Protein AF-A0A7T8IG22-F1 (afdb_monomer)

Foldseek 3Di:
DVVVVVVVVVVVVVVVVVVVCCVVVPQPQDDFQVSCVVPDDDPPWGFGHPRGTDTDGPDPDPD

Mean predicted aligned error: 12.64 Å

Organism: Lens culinaris (NCBI:txid3864)

pLDDT: mean 75.86, std 13.16, range [37.34, 93.06]

Solvent-accessible surface area (backbone atoms only — not comparable to full-atom values): 3817 Å² total; per-residue (Å²): 113,70,68,60,54,53,52,53,51,52,53,52,52,51,53,50,50,54,48,57,50,49,70,75,55,57,82,51,69,32,93,42,47,72,75,24,69,87,51,87,45,66,85,72,29,38,45,37,49,77,58,34,63,39,71,40,72,64,70,79,91,82,131

Structure (mmCIF, N/CA/C/O backbone):
data_AF-A0A7T8IG22-F1
#
_entry.id   AF-A0A7T8IG22-F1
#
loop_
_atom_site.group_PDB
_atom_site.id
_atom_site.type_symbol
_atom_site.label_atom_id
_atom_site.label_alt_id
_atom_site.label_comp_id
_atom_site.label_asym_id
_atom_site.label_entity_id
_atom_site.label_seq_id
_atom_site.pdbx_PDB_ins_code
_atom_site.Cartn_x
_atom_site.Cartn_y
_atom_site.Cartn_z
_atom_site.occupancy
_atom_site.B_iso_or_equiv
_atom_site.auth_seq_id
_atom_site.auth_comp_id
_atom_site.auth_asym_id
_atom_site.auth_atom_id
_atom_site.pdbx_PDB_model_num
ATOM 1 N N . MET A 1 1 ? -32.221 6.744 25.004 1.00 62.34 1 MET A N 1
ATOM 2 C CA . MET A 1 1 ? -31.098 5.791 25.191 1.00 62.34 1 MET A CA 1
ATOM 3 C C . MET A 1 1 ? -30.705 5.118 23.876 1.00 62.34 1 MET A C 1
ATOM 5 O O . MET A 1 1 ? -29.540 5.181 23.520 1.00 62.34 1 MET A O 1
ATOM 9 N N . ALA A 1 2 ? -31.655 4.563 23.109 1.00 70.75 2 ALA A N 1
ATOM 10 C CA . ALA A 1 2 ? -31.394 3.931 21.804 1.00 70.75 2 ALA A CA 1
ATOM 11 C C . ALA A 1 2 ? -30.764 4.860 20.738 1.00 70.75 2 ALA A C 1
ATOM 13 O O . ALA A 1 2 ? -29.923 4.421 19.961 1.00 70.75 2 ALA A O 1
ATOM 14 N N . GLU A 1 3 ? -31.125 6.146 20.733 1.00 76.12 3 GLU A N 1
ATOM 15 C CA . GLU A 1 3 ? -30.573 7.171 19.823 1.00 76.12 3 GLU A CA 1
ATOM 16 C C . GLU A 1 3 ? -29.059 7.383 20.012 1.00 76.12 3 GLU A C 1
ATOM 18 O O . GLU A 1 3 ? -28.298 7.422 19.049 1.00 76.12 3 GLU A O 1
ATOM 23 N N . ILE A 1 4 ? -28.604 7.440 21.267 1.00 85.44 4 ILE A N 1
ATOM 24 C CA . ILE A 1 4 ? -27.187 7.633 21.613 1.00 85.44 4 ILE A C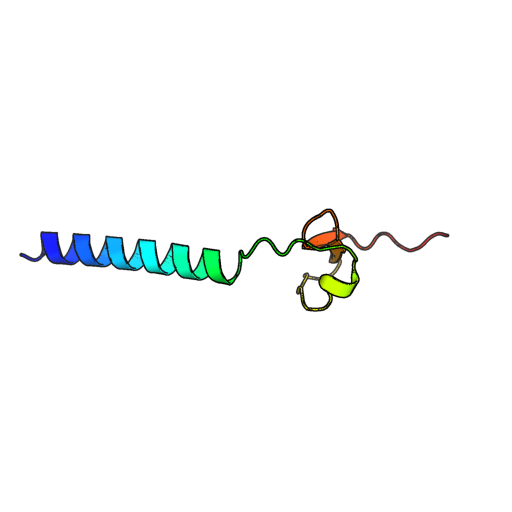A 1
ATOM 25 C C . ILE A 1 4 ? -26.379 6.394 21.210 1.00 85.44 4 ILE A C 1
ATOM 27 O O . ILE A 1 4 ? -25.284 6.514 20.669 1.00 85.44 4 ILE A O 1
ATOM 31 N N . ILE A 1 5 ? -26.946 5.200 21.406 1.00 86.75 5 ILE A N 1
ATOM 32 C CA . ILE A 1 5 ? -26.310 3.934 21.017 1.00 86.75 5 ILE A CA 1
ATOM 33 C C . ILE A 1 5 ? -26.139 3.860 19.491 1.00 86.75 5 ILE A C 1
ATOM 35 O O . ILE A 1 5 ? -25.069 3.480 19.017 1.00 86.75 5 ILE A O 1
ATOM 39 N N . LYS A 1 6 ? -27.147 4.288 18.715 1.00 85.06 6 LYS A N 1
ATOM 40 C CA . LYS A 1 6 ? -27.040 4.394 17.249 1.00 85.06 6 LYS A CA 1
ATOM 41 C C . LYS A 1 6 ? -25.923 5.343 16.821 1.00 85.06 6 LYS A C 1
ATOM 43 O O . LYS A 1 6 ? -25.157 5.011 15.921 1.00 85.06 6 LYS A O 1
ATOM 48 N N . PHE A 1 7 ? -25.817 6.497 17.472 1.00 88.94 7 PHE A N 1
ATOM 49 C CA . PHE A 1 7 ? -24.780 7.477 17.164 1.00 88.94 7 PHE A CA 1
ATOM 50 C C . PHE A 1 7 ? -23.372 6.931 17.434 1.00 88.94 7 PHE A C 1
ATOM 52 O O . PHE A 1 7 ? -22.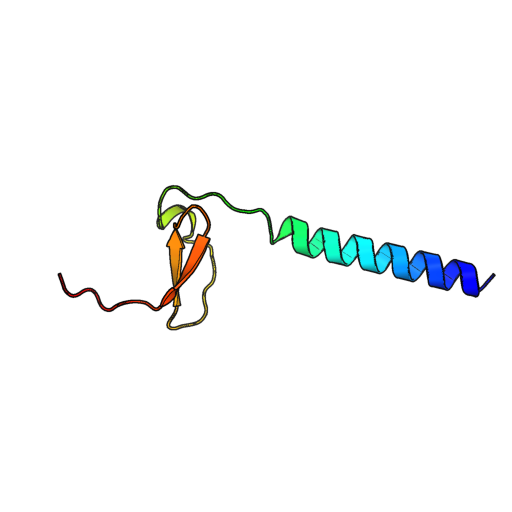495 7.030 16.577 1.00 88.94 7 PHE A O 1
ATOM 59 N N . VAL A 1 8 ? -23.170 6.280 18.583 1.00 92.75 8 VAL A N 1
ATOM 60 C CA . VAL A 1 8 ? -21.892 5.636 18.929 1.00 92.75 8 VAL A CA 1
ATOM 61 C C . VAL A 1 8 ? -21.533 4.543 17.917 1.00 92.75 8 VAL A C 1
ATOM 63 O O . VAL A 1 8 ? -20.381 4.458 17.496 1.00 92.75 8 VAL A O 1
ATOM 66 N N . TYR A 1 9 ? -22.510 3.754 17.463 1.00 93.06 9 TYR A N 1
ATOM 67 C CA . TYR A 1 9 ? -22.280 2.713 16.459 1.00 93.06 9 TYR A CA 1
ATOM 68 C C . TYR A 1 9 ? -21.817 3.285 15.113 1.00 93.06 9 TYR A C 1
ATOM 70 O O . TYR A 1 9 ? -20.860 2.781 14.528 1.00 93.06 9 TYR A O 1
ATOM 78 N N . LEU A 1 10 ? -22.444 4.371 14.648 1.00 91.38 10 LEU A N 1
ATOM 79 C CA . LEU A 1 10 ? -22.019 5.061 13.427 1.00 91.38 10 LEU A CA 1
ATOM 80 C C . LEU A 1 10 ? -20.587 5.592 13.558 1.00 91.38 10 LEU A C 1
ATOM 82 O O . LEU A 1 10 ? -19.790 5.401 12.644 1.00 91.38 10 LEU A O 1
ATOM 86 N N . MET A 1 11 ? -20.234 6.188 14.700 1.00 91.88 11 MET A N 1
ATOM 87 C CA . MET A 1 11 ? -18.878 6.697 14.943 1.00 91.88 11 MET A CA 1
ATOM 88 C C . MET A 1 11 ? -17.822 5.590 14.904 1.00 91.88 11 MET A C 1
ATOM 90 O O . MET A 1 11 ? -16.789 5.754 14.257 1.00 91.88 11 MET A O 1
ATOM 94 N N . ILE A 1 12 ? -18.096 4.445 15.535 1.00 92.19 12 ILE A N 1
ATOM 95 C CA . ILE A 1 12 ? -17.205 3.278 15.482 1.00 92.19 12 ILE A CA 1
ATOM 96 C C . ILE A 1 12 ? -17.047 2.802 14.036 1.00 92.19 12 ILE A C 1
ATOM 98 O O . ILE A 1 12 ? -15.926 2.573 13.592 1.00 92.19 12 ILE A O 1
ATOM 102 N N . LEU A 1 13 ? -18.147 2.712 13.284 1.00 90.94 13 LEU A N 1
ATOM 103 C CA . LEU A 1 13 ? -18.139 2.252 11.896 1.00 90.94 13 LEU A CA 1
ATOM 104 C C . LEU A 1 13 ? -17.316 3.178 10.988 1.00 90.94 13 LEU A C 1
ATOM 106 O O . LEU A 1 13 ? -16.522 2.691 10.183 1.00 90.94 13 LEU A O 1
ATOM 110 N N . PHE A 1 14 ? -17.431 4.497 11.170 1.00 88.62 14 PHE A N 1
ATOM 111 C CA . PHE A 1 14 ? -16.578 5.469 10.484 1.00 88.62 14 PHE A CA 1
ATOM 112 C C . PHE A 1 14 ? -15.100 5.262 10.827 1.00 88.62 14 PHE A C 1
ATOM 114 O O . PHE A 1 14 ? -14.286 5.104 9.918 1.00 88.62 14 PHE A O 1
ATOM 121 N N . VAL A 1 15 ? -14.747 5.201 12.114 1.00 87.31 15 VAL A N 1
ATOM 122 C CA . VAL A 1 15 ? -13.353 5.000 12.550 1.00 87.31 15 VAL A CA 1
ATOM 123 C C . VAL A 1 15 ? -12.788 3.684 12.009 1.00 87.31 15 VAL A C 1
ATOM 125 O O . VAL A 1 15 ? -11.664 3.663 11.510 1.00 87.31 15 VAL A O 1
ATOM 128 N N . SER A 1 16 ? -13.566 2.598 12.034 1.00 84.62 16 SER A N 1
ATOM 129 C CA . SER A 1 16 ? -13.167 1.309 11.461 1.00 84.62 16 SER 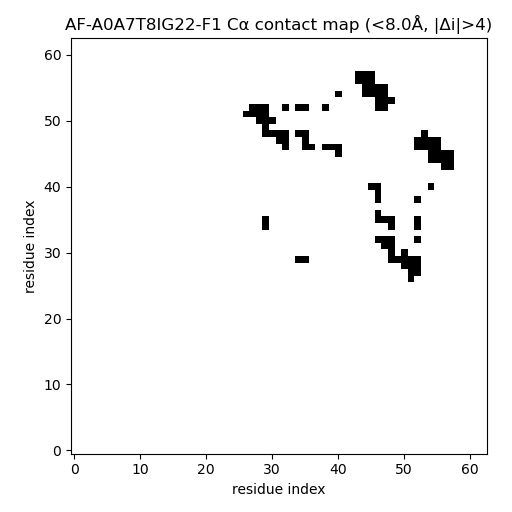A CA 1
ATOM 130 C C . SER A 1 16 ? -12.924 1.394 9.953 1.00 84.62 16 SER A C 1
ATOM 132 O O . SER A 1 16 ? -11.911 0.876 9.483 1.00 84.62 16 SER A O 1
ATOM 134 N N . LEU A 1 17 ? -13.790 2.079 9.195 1.00 80.25 17 LEU A N 1
ATOM 135 C CA . LEU A 1 17 ? -13.586 2.287 7.756 1.00 80.25 17 LEU A CA 1
ATOM 136 C C . LEU A 1 17 ? -12.302 3.074 7.470 1.00 80.25 17 LEU A C 1
ATOM 138 O O . LEU A 1 17 ? -11.507 2.666 6.625 1.00 80.25 17 LEU A O 1
ATOM 142 N N . PHE A 1 18 ? -12.077 4.175 8.191 1.00 73.75 18 PHE A N 1
ATOM 143 C CA . PHE A 1 18 ? -10.862 4.979 8.039 1.00 73.75 18 PHE A CA 1
ATOM 144 C C . PHE A 1 18 ? -9.605 4.194 8.413 1.00 73.75 18 PHE A C 1
ATOM 146 O O . PHE A 1 18 ? -8.578 4.345 7.757 1.00 73.75 18 PHE A O 1
ATOM 153 N N . HIS A 1 19 ? -9.682 3.319 9.415 1.00 69.75 19 HIS A N 1
ATOM 154 C CA . HIS A 1 19 ? -8.565 2.466 9.807 1.00 69.75 19 HIS A CA 1
ATOM 155 C C . HIS A 1 19 ? -8.224 1.434 8.721 1.00 69.75 19 HIS A C 1
ATOM 157 O O . HIS A 1 19 ? -7.057 1.277 8.371 1.00 69.75 19 HIS A O 1
ATOM 163 N N . VAL A 1 20 ? -9.229 0.791 8.114 1.00 64.56 20 VAL A N 1
ATOM 164 C CA . VAL A 1 20 ? -9.029 -0.131 6.978 1.00 64.56 20 VAL A CA 1
ATOM 165 C C . VAL A 1 20 ? -8.416 0.597 5.776 1.00 64.56 20 VAL A C 1
ATOM 167 O O . VAL A 1 20 ? -7.479 0.091 5.156 1.00 64.56 20 VAL A O 1
ATOM 170 N N . LEU A 1 21 ? -8.892 1.810 5.480 1.00 59.19 21 LEU A N 1
ATOM 171 C CA . LEU A 1 21 ? -8.344 2.639 4.405 1.00 59.19 21 LEU A CA 1
ATOM 172 C C . LEU A 1 21 ? -6.929 3.147 4.716 1.00 59.19 21 LEU A C 1
ATOM 174 O O . LEU A 1 21 ? -6.118 3.239 3.803 1.00 59.19 21 LEU A O 1
ATOM 178 N N . GLY A 1 22 ? -6.598 3.433 5.976 1.00 53.56 22 GLY A N 1
ATOM 179 C CA . GLY A 1 22 ? -5.265 3.883 6.387 1.00 53.56 22 GLY A CA 1
ATOM 180 C C . GLY A 1 22 ? -4.212 2.770 6.400 1.00 53.56 22 GLY A C 1
ATOM 181 O O . GLY A 1 22 ? -3.065 3.004 6.023 1.00 53.56 22 GLY A O 1
ATOM 182 N N . ILE A 1 23 ? -4.596 1.544 6.775 1.00 53.00 23 ILE A N 1
ATOM 183 C CA . ILE A 1 23 ? -3.677 0.393 6.816 1.00 53.00 23 ILE A CA 1
ATOM 184 C C . ILE A 1 23 ? -3.345 -0.098 5.399 1.00 53.00 23 ILE A C 1
ATOM 186 O O . ILE A 1 23 ? -2.181 -0.373 5.109 1.00 53.00 23 ILE A O 1
ATOM 190 N N . ASN A 1 24 ? -4.326 -0.143 4.489 1.00 48.91 24 ASN A N 1
ATOM 191 C CA . ASN A 1 24 ? -4.076 -0.499 3.083 1.00 48.91 24 ASN A CA 1
ATOM 192 C C . ASN A 1 24 ? -3.615 0.687 2.222 1.00 48.91 24 ASN A C 1
ATOM 194 O O . ASN A 1 24 ? -2.961 0.488 1.201 1.00 48.91 24 ASN A O 1
ATOM 198 N N . GLY A 1 25 ? -3.944 1.912 2.628 1.00 50.62 25 GLY A N 1
ATOM 199 C CA . GLY A 1 25 ? -3.604 3.164 1.955 1.00 50.62 25 GLY A CA 1
ATOM 200 C C . GLY A 1 25 ? -2.396 3.863 2.563 1.00 50.62 25 GLY A C 1
ATOM 201 O O . GLY A 1 25 ? -2.292 5.085 2.475 1.00 50.62 25 GLY A O 1
ATOM 202 N N . SER A 1 26 ? -1.471 3.119 3.177 1.00 55.12 26 SER A N 1
ATOM 203 C CA . SER A 1 26 ? -0.124 3.646 3.372 1.00 55.12 26 SER A CA 1
ATOM 204 C C . SER A 1 26 ? 0.397 3.985 1.985 1.00 55.12 26 SER A C 1
ATOM 206 O O . SER A 1 26 ? 0.643 3.083 1.188 1.00 55.12 26 SER A O 1
ATOM 208 N N . ILE A 1 27 ? 0.480 5.278 1.677 1.00 59.31 27 ILE A N 1
ATOM 209 C CA . ILE A 1 27 ? 1.091 5.800 0.461 1.00 59.31 27 ILE A CA 1
ATOM 210 C C . ILE A 1 27 ? 2.519 5.258 0.455 1.00 59.31 27 ILE A C 1
ATOM 212 O O . ILE A 1 27 ? 3.415 5.809 1.093 1.00 59.31 27 ILE A O 1
ATOM 216 N N . LYS A 1 28 ? 2.710 4.093 -0.171 1.00 64.62 28 LYS A N 1
ATOM 217 C CA . LYS A 1 28 ? 4.010 3.451 -0.269 1.00 64.62 28 LYS A CA 1
ATOM 218 C C . LYS A 1 28 ? 4.756 4.221 -1.330 1.00 64.62 28 LYS A C 1
ATOM 220 O O . LYS A 1 28 ? 4.605 3.967 -2.525 1.00 64.62 28 LYS A O 1
ATOM 225 N N . PHE A 1 29 ? 5.496 5.217 -0.862 1.00 74.44 29 PHE A N 1
ATOM 226 C CA . PHE A 1 29 ? 6.516 5.841 -1.669 1.00 74.44 29 PHE A CA 1
ATOM 227 C C . PHE A 1 29 ? 7.448 4.742 -2.166 1.00 74.44 29 PHE A C 1
ATOM 229 O O . PHE A 1 29 ? 7.922 3.920 -1.381 1.00 74.44 29 PHE A O 1
ATOM 236 N N . CYS A 1 30 ? 7.656 4.715 -3.470 1.00 82.69 30 CYS A N 1
ATOM 237 C CA . CYS A 1 30 ? 8.532 3.763 -4.130 1.00 82.69 30 CYS A CA 1
ATOM 238 C C . CYS A 1 30 ? 9.656 4.540 -4.815 1.00 82.69 30 CYS A C 1
ATOM 240 O O . CYS A 1 30 ? 9.502 5.725 -5.143 1.00 82.69 30 CYS A O 1
ATOM 242 N N . LYS A 1 31 ? 10.791 3.878 -5.020 1.00 83.94 31 LYS A N 1
ATOM 243 C CA . LYS A 1 31 ? 11.909 4.406 -5.812 1.00 83.94 31 LYS A CA 1
ATOM 244 C C . LYS A 1 31 ? 12.058 3.644 -7.121 1.00 83.94 31 LYS A C 1
ATOM 246 O O . LYS A 1 31 ? 12.451 4.235 -8.122 1.00 83.94 31 LYS A O 1
ATOM 251 N N . GLU A 1 32 ? 11.715 2.364 -7.111 1.00 83.50 32 GLU A N 1
ATOM 252 C CA . GLU A 1 32 ? 11.832 1.464 -8.250 1.00 83.50 32 GLU A CA 1
ATOM 253 C C . GLU A 1 32 ? 10.595 0.570 -8.393 1.00 83.50 32 GLU A C 1
ATOM 255 O O . GLU A 1 32 ? 9.821 0.379 -7.456 1.00 83.50 32 GLU A O 1
ATOM 260 N N . ASP A 1 33 ? 10.394 0.011 -9.590 1.00 81.81 33 ASP A N 1
ATOM 261 C CA . ASP A 1 33 ? 9.251 -0.868 -9.877 1.00 81.81 33 ASP A CA 1
ATOM 262 C C . ASP A 1 33 ? 9.247 -2.122 -8.971 1.00 81.81 33 ASP A C 1
ATOM 264 O O . ASP A 1 33 ? 8.183 -2.657 -8.651 1.00 81.81 33 ASP A O 1
ATOM 268 N N . SER A 1 34 ? 10.423 -2.566 -8.506 1.00 81.50 34 SER A N 1
ATOM 269 C CA . SER A 1 34 ? 10.573 -3.735 -7.628 1.00 81.50 34 SER A CA 1
ATOM 270 C C . SER A 1 34 ? 9.996 -3.513 -6.218 1.00 81.50 34 SER A C 1
ATOM 272 O O . SER A 1 34 ? 9.465 -4.456 -5.626 1.00 81.50 34 SER A O 1
ATOM 274 N N . ASP A 1 35 ? 9.966 -2.266 -5.722 1.00 78.81 35 ASP A N 1
ATOM 275 C CA . ASP A 1 35 ? 9.311 -1.898 -4.454 1.00 78.81 35 ASP A CA 1
ATOM 276 C C . ASP A 1 35 ? 7.804 -2.218 -4.483 1.00 78.81 35 ASP A C 1
ATOM 278 O O . ASP A 1 35 ? 7.166 -2.448 -3.449 1.00 78.81 35 ASP A O 1
ATOM 282 N N . CYS A 1 36 ? 7.228 -2.255 -5.687 1.00 80.44 36 CYS A N 1
ATOM 283 C CA . CYS A 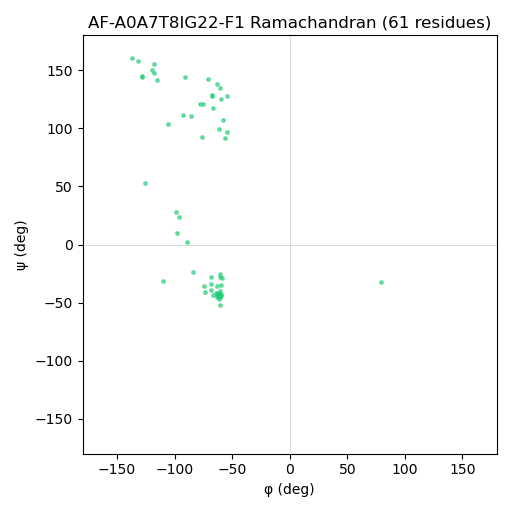1 36 ? 5.822 -2.524 -5.945 1.00 80.44 36 CYS A CA 1
ATOM 284 C C . CYS A 1 36 ? 5.548 -3.984 -6.338 1.00 80.44 36 CYS A C 1
ATOM 286 O O . CYS A 1 36 ? 4.423 -4.299 -6.720 1.00 80.44 36 CYS A O 1
ATOM 288 N N . ALA A 1 37 ? 6.523 -4.895 -6.215 1.00 73.81 37 ALA A N 1
ATOM 289 C CA . ALA A 1 37 ? 6.374 -6.300 -6.615 1.00 73.81 37 ALA A CA 1
ATOM 290 C C . ALA A 1 37 ? 5.226 -7.034 -5.891 1.00 73.81 37 ALA A C 1
ATOM 292 O O . ALA 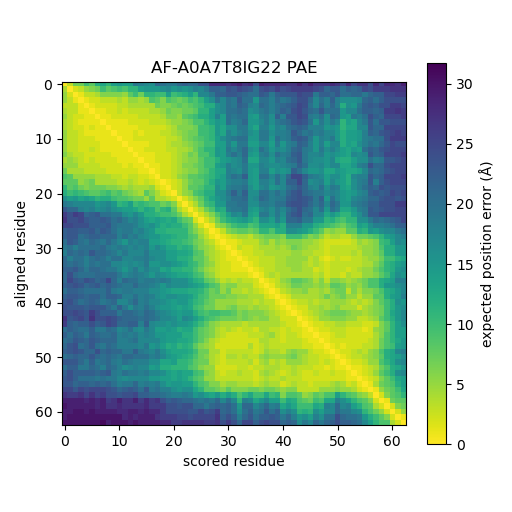A 1 37 ? 4.617 -7.940 -6.451 1.00 73.81 37 ALA A O 1
ATOM 293 N N . ASN A 1 38 ? 4.897 -6.616 -4.664 1.00 73.94 38 ASN A N 1
ATOM 294 C CA . ASN A 1 38 ? 3.779 -7.163 -3.883 1.00 73.94 38 ASN A CA 1
ATOM 295 C C . ASN A 1 38 ? 2.443 -6.432 -4.128 1.00 73.94 38 ASN A C 1
ATOM 297 O O . ASN A 1 38 ? 1.447 -6.726 -3.466 1.00 73.94 38 ASN A O 1
ATOM 301 N N . TYR A 1 39 ? 2.416 -5.439 -5.020 1.00 76.75 39 TYR A N 1
ATO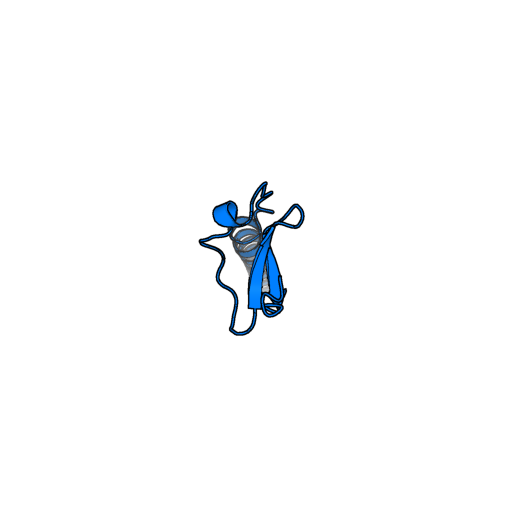M 302 C CA . TYR A 1 39 ? 1.220 -4.668 -5.332 1.00 76.75 39 TYR A CA 1
ATOM 303 C C . TYR A 1 39 ? 0.412 -5.392 -6.411 1.00 76.75 39 TYR A C 1
ATOM 305 O O . TYR A 1 39 ? 0.828 -5.502 -7.564 1.00 76.75 39 TYR A O 1
ATOM 313 N N . PHE A 1 40 ? -0.751 -5.912 -6.027 1.00 79.88 40 PHE A N 1
ATOM 314 C CA . PHE A 1 40 ? -1.621 -6.645 -6.938 1.00 79.88 40 PHE A CA 1
ATOM 315 C C . PHE A 1 40 ? -2.342 -5.687 -7.892 1.00 79.88 40 PHE A C 1
ATOM 317 O O . PHE A 1 40 ? -3.102 -4.823 -7.460 1.00 79.88 40 PHE A O 1
ATOM 324 N N . CYS A 1 41 ? -2.134 -5.883 -9.194 1.00 81.56 41 CYS A N 1
ATOM 325 C CA . CYS A 1 41 ? -2.894 -5.239 -10.261 1.00 81.56 41 CYS A CA 1
ATOM 326 C C . CYS A 1 41 ? -3.683 -6.293 -11.040 1.00 81.56 41 CYS A C 1
ATOM 328 O O . CYS A 1 41 ? -3.195 -7.397 -11.292 1.00 81.56 41 CYS A O 1
ATOM 330 N N . GLU A 1 42 ? -4.903 -5.951 -11.443 1.00 84.12 42 GLU A N 1
ATOM 331 C CA . GLU A 1 42 ? -5.685 -6.797 -12.340 1.00 84.12 42 GLU A CA 1
ATOM 332 C C . GLU A 1 42 ? -5.079 -6.755 -13.753 1.00 84.12 42 GLU A C 1
ATOM 334 O O . GLU A 1 42 ? -4.608 -5.710 -14.206 1.00 84.12 42 GLU A O 1
ATOM 339 N N . LYS A 1 43 ? -5.061 -7.878 -14.479 1.00 78.50 43 LYS A N 1
ATOM 340 C CA . LYS A 1 43 ? -4.576 -7.892 -15.872 1.00 78.50 43 LYS A CA 1
ATOM 341 C C . LYS A 1 43 ? -5.490 -6.999 -16.730 1.00 78.50 43 LYS A C 1
ATOM 343 O O . LYS A 1 43 ? -6.703 -7.094 -16.569 1.00 78.50 43 LYS A O 1
ATOM 348 N N . PRO A 1 44 ? -4.975 -6.167 -17.660 1.00 81.75 44 PRO A N 1
ATOM 349 C CA . PRO A 1 44 ? -3.616 -6.107 -18.222 1.00 81.75 44 PRO A CA 1
ATOM 350 C C . PRO A 1 44 ? -2.684 -5.072 -17.556 1.00 81.75 44 PRO A C 1
ATOM 352 O O . PRO A 1 44 ? -1.754 -4.567 -18.190 1.00 81.75 44 PRO A O 1
ATOM 355 N N . TYR A 1 45 ? -2.958 -4.686 -16.314 1.00 83.25 45 TYR A N 1
ATOM 356 C CA . TYR A 1 45 ? -2.190 -3.665 -15.617 1.00 83.25 45 TYR A CA 1
ATOM 357 C C . TYR A 1 45 ? -1.032 -4.287 -14.833 1.00 83.25 45 TYR A C 1
ATOM 359 O O . TYR A 1 45 ? -1.157 -5.371 -14.265 1.00 83.25 45 TYR A O 1
ATOM 367 N N . VAL A 1 46 ? 0.092 -3.579 -14.788 1.00 85.69 46 VAL A N 1
ATOM 368 C CA . VAL A 1 46 ? 1.256 -3.914 -13.969 1.00 85.69 46 VAL A CA 1
ATOM 369 C C . VAL A 1 46 ? 1.532 -2.822 -12.944 1.00 85.69 46 VAL A C 1
ATOM 371 O O . VAL A 1 46 ? 1.274 -1.643 -13.220 1.00 85.69 46 VAL A O 1
ATOM 374 N N . PRO A 1 47 ? 2.056 -3.193 -11.767 1.00 83.88 47 PRO A N 1
ATOM 375 C CA . PRO A 1 47 ? 2.506 -2.220 -10.791 1.00 83.88 47 PRO A CA 1
ATOM 376 C C . PRO A 1 47 ? 3.735 -1.476 -11.329 1.00 83.88 47 PRO A C 1
ATOM 378 O O . PRO A 1 47 ? 4.705 -2.083 -11.778 1.00 83.88 47 PRO A O 1
ATOM 381 N N . LYS A 1 48 ? 3.668 -0.147 -11.300 1.00 85.12 48 LYS A N 1
ATOM 382 C CA . LYS A 1 48 ? 4.707 0.790 -11.734 1.00 85.12 48 LYS A CA 1
ATOM 383 C C . LYS A 1 48 ? 4.976 1.792 -10.623 1.00 85.12 48 LYS A C 1
ATOM 385 O O . LYS A 1 48 ? 4.042 2.230 -9.944 1.00 85.12 48 LYS A O 1
ATOM 390 N N . CYS A 1 49 ? 6.231 2.195 -10.484 1.00 85.12 49 CYS A N 1
ATOM 391 C CA . CYS A 1 49 ? 6.618 3.237 -9.555 1.00 85.12 49 CYS A CA 1
ATOM 392 C C . CYS A 1 49 ? 6.627 4.614 -10.233 1.00 85.12 49 CYS A C 1
ATOM 394 O O . CYS A 1 49 ? 7.475 4.908 -11.072 1.00 85.12 49 CYS A O 1
ATOM 396 N N . VAL A 1 50 ? 5.686 5.483 -9.851 1.00 83.62 50 VAL A N 1
ATOM 397 C CA . VAL A 1 50 ? 5.607 6.882 -10.324 1.00 83.62 50 VAL A CA 1
ATOM 398 C C . VAL A 1 50 ? 5.565 7.817 -9.112 1.00 83.62 50 VAL A C 1
ATOM 400 O O . VAL A 1 50 ? 4.633 8.597 -8.958 1.00 83.62 50 VAL A O 1
ATOM 403 N N . HIS A 1 51 ? 6.536 7.673 -8.203 1.00 79.50 51 HIS A N 1
ATOM 404 C CA . HIS A 1 51 ? 6.562 8.161 -6.806 1.00 79.50 51 HIS A CA 1
ATOM 405 C C . HIS A 1 51 ? 5.770 7.325 -5.805 1.00 79.50 51 HIS A C 1
ATOM 407 O O . HIS A 1 51 ? 6.171 7.224 -4.648 1.00 79.50 51 HIS A O 1
ATOM 413 N N . ILE A 1 52 ? 4.673 6.718 -6.244 1.00 83.19 52 ILE A N 1
ATOM 414 C CA . ILE A 1 52 ? 3.890 5.741 -5.486 1.00 83.19 52 ILE A CA 1
ATOM 415 C C . ILE A 1 52 ? 3.617 4.534 -6.382 1.00 83.19 52 ILE A C 1
ATOM 417 O O . ILE A 1 52 ? 3.672 4.653 -7.610 1.00 83.19 52 ILE A O 1
ATOM 421 N N . CYS A 1 53 ? 3.323 3.380 -5.787 1.00 81.06 53 CYS A N 1
ATOM 422 C CA . CYS A 1 53 ? 2.906 2.211 -6.557 1.00 81.06 53 CYS A CA 1
ATOM 423 C C . CYS A 1 53 ? 1.545 2.470 -7.215 1.00 81.06 53 CYS A C 1
ATOM 425 O O . CYS A 1 53 ? 0.545 2.684 -6.529 1.00 81.06 53 CYS A O 1
ATOM 427 N N . THR A 1 54 ? 1.504 2.451 -8.546 1.00 84.38 54 THR A N 1
ATOM 428 C CA . THR A 1 54 ? 0.282 2.627 -9.345 1.00 84.38 54 THR A CA 1
ATOM 429 C C . THR A 1 54 ? 0.158 1.491 -10.349 1.00 84.38 54 THR A C 1
ATOM 431 O O . THR A 1 54 ? 1.147 1.035 -10.914 1.00 84.38 54 THR A O 1
ATOM 434 N N . CYS A 1 55 ? -1.071 1.056 -10.629 1.00 83.25 55 CYS A N 1
ATOM 435 C CA . CYS A 1 55 ? -1.326 0.157 -11.748 1.00 83.25 55 CYS A CA 1
ATOM 436 C C . CYS A 1 55 ? -1.330 0.956 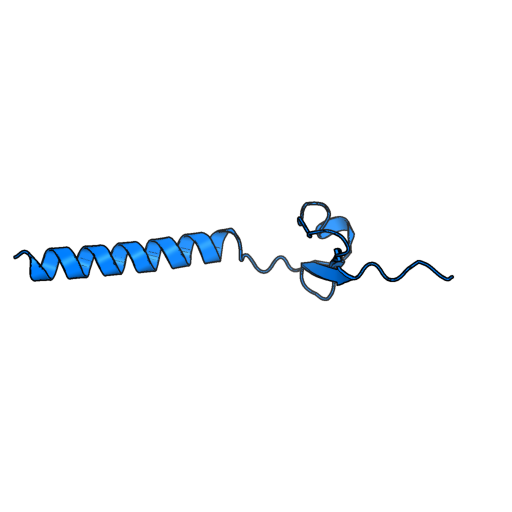-13.057 1.00 83.25 55 CYS A C 1
ATOM 438 O O . CYS A 1 55 ? -2.130 1.880 -13.230 1.00 83.25 55 CYS A O 1
ATOM 440 N N . ARG A 1 56 ? -0.447 0.604 -13.992 1.00 82.06 56 ARG A N 1
ATOM 441 C CA . ARG A 1 56 ? -0.415 1.151 -15.357 1.00 82.06 56 ARG A CA 1
ATOM 442 C C . ARG A 1 56 ? -0.600 0.019 -16.354 1.00 82.06 56 ARG A C 1
ATOM 444 O O . ARG A 1 56 ? -0.254 -1.121 -16.071 1.00 82.06 56 ARG A O 1
ATOM 451 N N . ARG A 1 57 ? -1.190 0.315 -17.512 1.00 78.94 57 ARG A N 1
ATOM 452 C CA . ARG A 1 57 ? -1.337 -0.683 -18.577 1.00 78.94 57 ARG 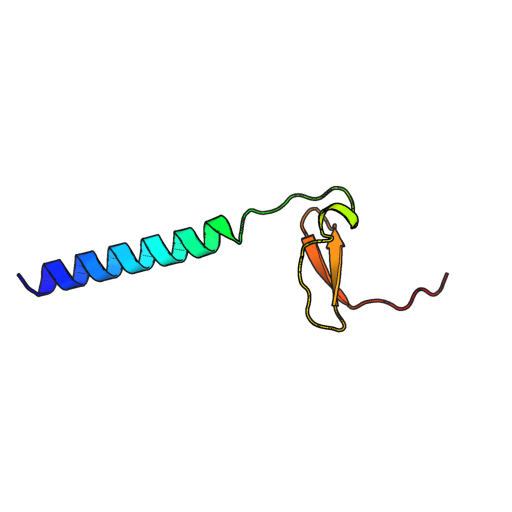A CA 1
ATOM 453 C C . ARG A 1 57 ? 0.061 -1.149 -18.987 1.00 78.94 57 ARG A C 1
ATOM 455 O O . ARG A 1 57 ? 0.940 -0.309 -19.155 1.00 78.94 57 ARG A O 1
ATOM 462 N N . LEU A 1 58 ? 0.251 -2.460 -19.136 1.00 66.62 58 LEU A N 1
ATOM 463 C CA . LEU A 1 58 ? 1.466 -3.010 -19.726 1.00 66.62 58 LEU A CA 1
ATOM 464 C C . LEU A 1 58 ? 1.569 -2.484 -21.168 1.00 66.62 58 LEU A C 1
ATOM 466 O O . LEU A 1 58 ? 0.869 -2.967 -22.058 1.00 66.62 58 LEU A O 1
ATOM 470 N N . GLU A 1 59 ? 2.371 -1.446 -21.395 1.00 60.62 59 GLU A N 1
ATOM 471 C CA . GLU A 1 59 ? 2.796 -1.108 -22.750 1.00 60.62 59 GLU A CA 1
ATOM 472 C C . GLU A 1 59 ? 3.720 -2.238 -23.228 1.00 60.62 59 GLU A C 1
ATOM 474 O O . GLU A 1 59 ? 4.620 -2.641 -22.483 1.00 60.62 59 GLU A O 1
ATOM 479 N N . PRO A 1 60 ? 3.475 -2.825 -24.413 1.00 53.00 60 PRO A N 1
ATOM 480 C CA . PRO A 1 60 ? 4.369 -3.832 -24.957 1.00 53.00 60 PRO A CA 1
ATOM 481 C C . PRO A 1 60 ? 5.754 -3.205 -25.130 1.00 53.00 60 PRO A C 1
ATOM 483 O O . PRO A 1 60 ? 5.885 -2.164 -25.770 1.00 53.00 60 PRO A O 1
ATOM 486 N N . LEU A 1 61 ? 6.770 -3.839 -24.540 1.00 52.88 61 LEU A N 1
ATOM 487 C CA . LEU A 1 61 ? 8.182 -3.529 -24.753 1.00 52.88 61 LEU A CA 1
ATOM 488 C C . LEU A 1 61 ? 8.479 -3.595 -26.261 1.00 52.88 61 LEU A C 1
ATOM 490 O O . LEU A 1 61 ? 8.681 -4.673 -26.815 1.00 52.88 61 LEU A O 1
ATOM 494 N N . VAL A 1 62 ? 8.459 -2.441 -26.923 1.00 51.28 62 VAL A N 1
ATOM 495 C CA . VAL A 1 62 ? 9.118 -2.204 -28.207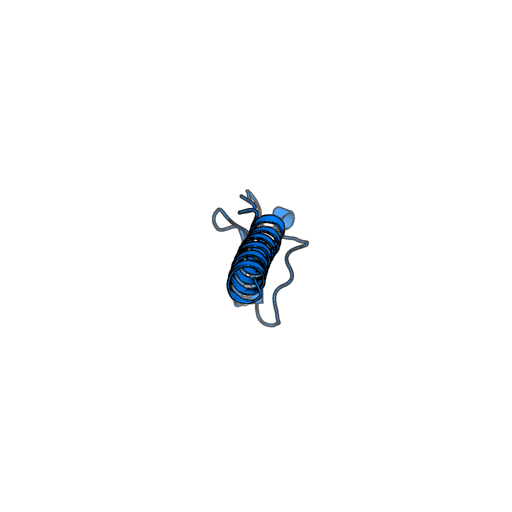 1.00 51.28 62 VAL A CA 1
ATOM 496 C C . VAL A 1 62 ? 10.336 -1.352 -27.880 1.00 51.28 62 VAL A C 1
ATOM 498 O O . VAL A 1 62 ? 10.191 -0.164 -27.595 1.00 51.28 62 VAL A O 1
ATOM 501 N N . GLY A 1 63 ? 11.513 -1.977 -27.878 1.00 37.34 63 GLY A N 1
ATOM 502 C CA . GLY A 1 63 ? 12.801 -1.329 -27.626 1.00 37.34 63 GLY A CA 1
ATOM 503 C C . GLY A 1 63 ? 13.740 -2.222 -26.848 1.00 37.34 63 GLY A C 1
ATOM 504 O O . GLY A 1 63 ? 13.793 -2.042 -25.614 1.00 37.34 63 GLY A O 1
#

Radius of gyration: 18.88 Å; Cα contacts (8 Å, |Δi|>4): 53; chains: 1; bounding box: 44×16×53 Å

Secondary structure (DSSP, 8-state):
-HHHHHHHHHHHHHHHHHHHHHHHT---B-SSGGGGTT----TTEEEEESSBEEEEE------

InterPro domains:
  IPR009810 Late nodulin domain [PF07127] (1-51)

Sequence (63 aa):
MAEIIKFVYLMILFVSLFHVLGINGSIKFCKEDSDCANYFCEKPYVPKCVHICTCRRLEPLVG